Protein AF-A0A3A0B2L9-F1 (afdb_monomer_lite)

Secondary structure (DSSP, 8-state):
-----PPPPHHHHSS-HHHHHHHHTT-EEEEEETTEEEEEE------

Structure (mmCIF, N/CA/C/O backbone):
data_AF-A0A3A0B2L9-F1
#
_entry.id   AF-A0A3A0B2L9-F1
#
loop_
_atom_site.group_PDB
_atom_site.id
_atom_site.type_symbol
_atom_site.label_atom_id
_atom_site.label_alt_id
_atom_site.label_comp_id
_atom_site.label_asym_id
_atom_site.label_entity_id
_atom_site.label_seq_id
_atom_site.pdbx_PDB_ins_code
_atom_site.Cartn_x
_atom_site.Cartn_y
_atom_site.Cartn_z
_atom_site.occupancy
_atom_site.B_iso_or_equiv
_atom_site.auth_seq_id
_atom_site.auth_comp_id
_atom_site.auth_asym_id
_atom_site.auth_atom_id
_atom_site.pdbx_PDB_model_num
ATOM 1 N N . MET A 1 1 ? -19.216 16.373 5.107 1.00 37.50 1 MET A N 1
ATOM 2 C CA . MET A 1 1 ? -19.226 15.222 4.177 1.00 37.50 1 MET A CA 1
ATOM 3 C C . MET A 1 1 ? -18.035 14.333 4.495 1.00 37.50 1 MET A C 1
ATOM 5 O O . MET A 1 1 ? -16.909 14.691 4.180 1.00 37.50 1 MET A O 1
ATOM 9 N N . THR A 1 2 ? -18.248 13.225 5.197 1.00 44.34 2 THR A N 1
ATOM 10 C CA . THR A 1 2 ? -17.184 12.266 5.519 1.00 44.34 2 THR A CA 1
ATOM 11 C C . THR A 1 2 ? -16.923 11.429 4.271 1.00 44.34 2 THR A C 1
ATOM 13 O O . THR A 1 2 ? -17.754 10.607 3.898 1.00 44.34 2 THR A O 1
ATOM 16 N N . SER A 1 3 ? -15.816 11.685 3.573 1.00 57.72 3 SER A N 1
ATOM 17 C CA . SER A 1 3 ? -15.454 10.905 2.386 1.00 57.72 3 SER A CA 1
ATOM 18 C C . SER A 1 3 ? -15.251 9.4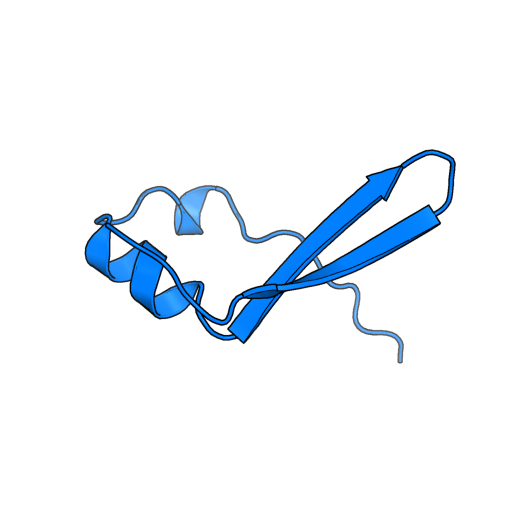38 2.783 1.00 57.72 3 SER A C 1
ATOM 20 O O . SER A 1 3 ? -14.501 9.140 3.718 1.00 57.72 3 SER A O 1
ATOM 22 N N . VAL A 1 4 ? -15.955 8.524 2.114 1.00 62.09 4 VAL A N 1
ATOM 23 C CA . VAL A 1 4 ? -15.855 7.082 2.361 1.00 62.09 4 VAL A CA 1
ATOM 24 C C . VAL A 1 4 ? -14.519 6.612 1.789 1.00 62.09 4 VAL A C 1
ATOM 26 O O . VAL A 1 4 ? -14.378 6.406 0.586 1.00 62.09 4 VAL A O 1
ATOM 29 N N . VAL A 1 5 ? -13.502 6.493 2.644 1.00 70.50 5 VAL A N 1
ATOM 30 C CA . VAL A 1 5 ? -12.190 5.980 2.231 1.00 70.50 5 VAL A CA 1
ATOM 31 C C . VAL A 1 5 ? -12.337 4.495 1.918 1.00 70.50 5 VAL A C 1
ATOM 33 O O . VAL A 1 5 ? -12.485 3.678 2.825 1.00 70.50 5 VAL A O 1
ATOM 36 N N . SER A 1 6 ? -12.322 4.162 0.631 1.00 87.25 6 SER A N 1
ATOM 37 C CA . SER A 1 6 ? -12.372 2.781 0.152 1.00 87.25 6 SER A CA 1
ATOM 38 C C . SER A 1 6 ? -10.955 2.213 0.023 1.00 87.25 6 SER A C 1
ATOM 40 O O . SER A 1 6 ? -10.036 2.969 -0.307 1.00 87.25 6 SER A O 1
ATOM 42 N N . PRO A 1 7 ? -10.746 0.905 0.266 1.00 94.62 7 PRO A N 1
ATOM 43 C CA . PRO A 1 7 ? -9.474 0.256 -0.030 1.00 94.62 7 PRO A CA 1
ATOM 44 C C . PRO A 1 7 ? -9.068 0.459 -1.492 1.00 94.62 7 PRO A C 1
ATOM 46 O O . PRO A 1 7 ? -9.924 0.536 -2.379 1.00 94.62 7 PRO A O 1
ATOM 49 N N . LEU A 1 8 ? -7.760 0.501 -1.751 1.00 95.88 8 LEU A N 1
ATOM 50 C CA . LEU A 1 8 ? -7.250 0.513 -3.119 1.00 95.88 8 LEU A CA 1
ATOM 51 C C . LEU A 1 8 ? -7.747 -0.747 -3.857 1.00 95.88 8 LEU A C 1
ATOM 53 O O . LEU A 1 8 ? -7.743 -1.842 -3.288 1.00 95.88 8 LEU A O 1
ATOM 57 N N . PRO A 1 9 ? -8.211 -0.622 -5.112 1.00 96.62 9 PRO A N 1
ATOM 58 C CA . PRO A 1 9 ? -8.794 -1.746 -5.834 1.00 96.62 9 PRO A CA 1
ATOM 59 C C . PRO A 1 9 ? -7.719 -2.767 -6.226 1.00 96.62 9 PRO A C 1
ATOM 61 O O . PRO A 1 9 ? -6.561 -2.411 -6.412 1.00 96.62 9 PRO A O 1
ATOM 64 N N . ARG A 1 10 ? -8.098 -4.028 -6.483 1.00 97.38 10 ARG A N 1
ATOM 65 C CA . ARG A 1 10 ? -7.149 -5.084 -6.911 1.00 97.38 10 ARG A CA 1
ATOM 66 C C . ARG A 1 10 ? -6.285 -4.676 -8.115 1.00 97.38 10 ARG A C 1
ATOM 68 O O . ARG A 1 10 ? -5.098 -4.982 -8.134 1.00 97.38 10 ARG A O 1
ATOM 75 N N . LYS A 1 11 ? -6.855 -3.918 -9.062 1.00 97.88 11 LYS A N 1
ATOM 76 C CA . LYS A 1 11 ? -6.144 -3.386 -10.241 1.00 97.88 11 LYS A CA 1
ATOM 77 C C . LYS A 1 11 ? -4.970 -2.452 -9.909 1.00 97.88 11 LYS A C 1
ATOM 79 O O . LYS A 1 11 ? -4.085 -2.273 -10.733 1.00 97.88 11 LYS A O 1
ATOM 84 N N . PHE A 1 12 ? -4.968 -1.840 -8.721 1.00 97.81 12 PHE A N 1
ATOM 85 C CA . PHE A 1 12 ? -3.847 -1.035 -8.236 1.00 97.81 12 PHE A CA 1
ATOM 86 C C . PHE A 1 12 ? -2.623 -1.918 -7.964 1.00 97.81 12 PHE A C 1
ATOM 88 O O . PHE A 1 12 ? -1.504 -1.530 -8.279 1.00 97.81 12 PHE A O 1
ATOM 95 N N . TYR A 1 13 ? -2.834 -3.110 -7.407 1.00 97.81 13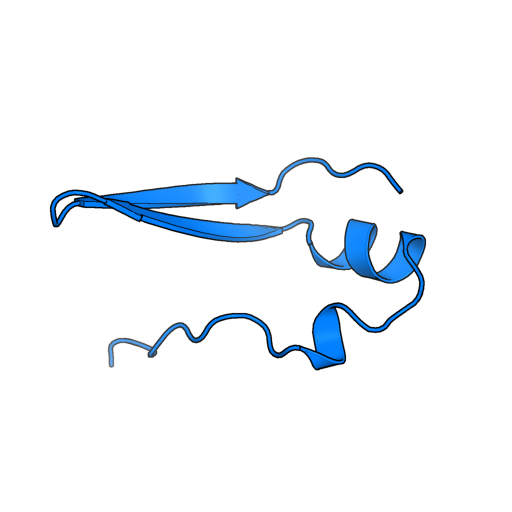 TYR A N 1
ATOM 96 C CA . TYR A 1 13 ? -1.756 -4.029 -7.044 1.00 97.81 13 TYR A CA 1
ATOM 97 C C . TYR A 1 13 ? -1.276 -4.879 -8.228 1.00 97.81 13 TYR A C 1
ATOM 99 O O . TYR A 1 13 ? -0.143 -5.339 -8.226 1.00 97.81 13 TYR A O 1
ATOM 107 N N . SER A 1 14 ? -2.099 -5.066 -9.265 1.00 98.25 14 SER A N 1
ATOM 108 C CA . SER A 1 14 ? -1.750 -5.830 -10.474 1.00 98.25 14 SER A CA 1
ATOM 109 C C . SER A 1 14 ? -0.948 -5.007 -11.496 1.00 98.25 14 SER A C 1
ATOM 111 O O . SER A 1 14 ? -1.290 -4.965 -12.678 1.00 98.25 14 SER A O 1
ATOM 113 N N . ARG A 1 15 ? 0.074 -4.287 -11.035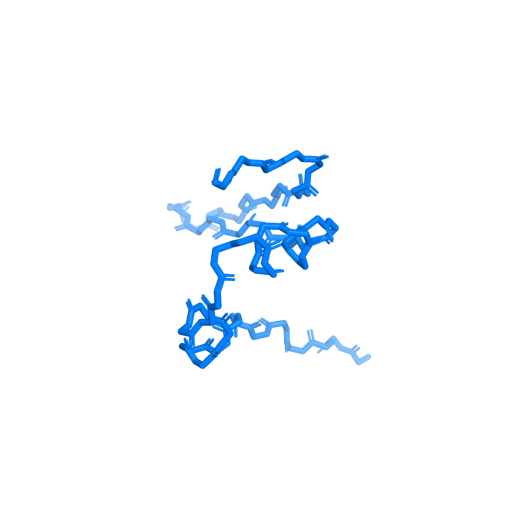 1.00 98.50 15 ARG A N 1
ATOM 114 C CA . ARG A 1 15 ? 0.939 -3.405 -11.836 1.00 98.50 15 ARG A CA 1
ATOM 115 C C . ARG A 1 15 ? 2.409 -3.714 -11.524 1.00 98.50 15 ARG A C 1
ATOM 117 O O . ARG A 1 15 ? 2.664 -4.406 -10.540 1.00 98.50 15 ARG A O 1
ATOM 124 N N . PRO A 1 16 ? 3.378 -3.230 -12.322 1.00 98.56 16 PRO A N 1
ATOM 125 C CA . PRO A 1 16 ? 4.797 -3.463 -12.048 1.00 98.56 16 PRO A CA 1
ATOM 126 C C . PRO A 1 16 ? 5.208 -3.038 -10.629 1.00 98.56 16 PRO A C 1
ATOM 128 O O . PRO A 1 16 ? 4.792 -1.975 -10.163 1.00 98.56 16 PRO A O 1
ATOM 131 N N . THR A 1 17 ? 6.051 -3.834 -9.961 1.00 98.31 17 THR A N 1
ATOM 132 C CA . THR A 1 17 ? 6.399 -3.659 -8.537 1.00 98.31 17 THR A CA 1
ATOM 133 C C . THR A 1 17 ? 6.919 -2.258 -8.220 1.00 98.31 17 THR A C 1
ATOM 135 O O . THR A 1 17 ? 6.402 -1.600 -7.320 1.00 98.31 17 THR A O 1
ATOM 138 N N . LEU A 1 18 ? 7.860 -1.743 -9.021 1.00 98.50 18 LEU A N 1
ATOM 139 C CA . LEU A 1 18 ? 8.425 -0.402 -8.827 1.00 98.50 18 LEU A CA 1
ATOM 140 C C . LEU A 1 18 ? 7.389 0.722 -8.979 1.00 98.50 18 LEU A C 1
ATOM 142 O O . LEU A 1 18 ? 7.542 1.786 -8.380 1.00 98.50 18 LEU A O 1
ATOM 146 N N . THR A 1 19 ? 6.340 0.515 -9.780 1.00 98.50 19 THR A N 1
ATOM 147 C CA . THR A 1 19 ? 5.226 1.466 -9.898 1.00 98.50 19 THR A CA 1
ATOM 148 C C . THR A 1 19 ? 4.375 1.437 -8.635 1.00 98.50 19 THR A C 1
ATOM 150 O O . THR A 1 19 ? 4.084 2.486 -8.069 1.00 98.50 19 THR A O 1
ATOM 153 N N . VAL A 1 20 ? 4.015 0.241 -8.163 1.00 98.56 20 VAL A N 1
ATOM 154 C CA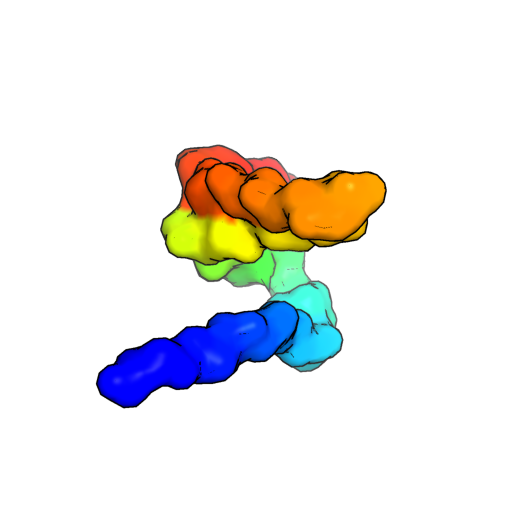 . VAL A 1 20 ? 3.199 0.072 -6.953 1.00 98.56 20 VAL A CA 1
ATOM 155 C C . VAL A 1 20 ? 3.911 0.634 -5.725 1.00 98.56 20 VAL A C 1
ATOM 157 O O . VAL A 1 20 ? 3.291 1.375 -4.971 1.00 98.56 20 VAL A O 1
ATOM 160 N N . ALA A 1 21 ? 5.199 0.334 -5.547 1.00 98.56 21 ALA A N 1
ATOM 161 C CA . ALA A 1 21 ? 5.996 0.814 -4.420 1.00 98.56 21 ALA A CA 1
ATOM 162 C C . ALA A 1 21 ? 5.995 2.352 -4.347 1.00 98.56 21 ALA A C 1
ATOM 164 O O . ALA A 1 21 ? 5.563 2.932 -3.353 1.00 98.56 21 ALA A O 1
ATOM 165 N N . ARG A 1 22 ? 6.343 3.028 -5.452 1.00 98.44 22 ARG A N 1
ATOM 166 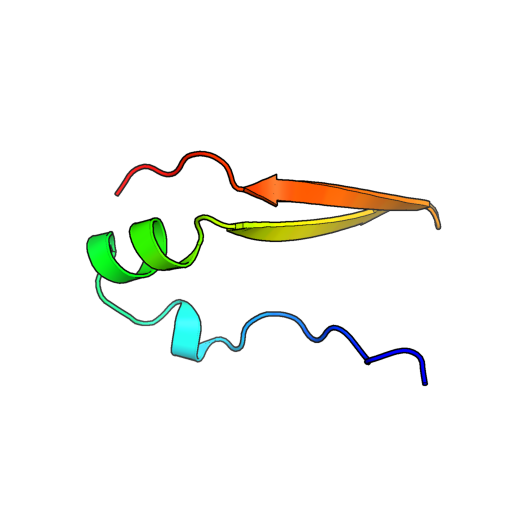C CA . ARG A 1 22 ? 6.347 4.500 -5.522 1.00 98.44 22 ARG A CA 1
ATOM 167 C C . ARG A 1 22 ? 4.980 5.114 -5.240 1.00 98.44 22 ARG A C 1
ATOM 169 O O . ARG A 1 22 ? 4.897 6.116 -4.541 1.00 98.44 22 ARG A O 1
ATOM 176 N N . GLU A 1 23 ? 3.915 4.530 -5.780 1.00 98.25 23 GLU A N 1
ATOM 177 C CA . GLU A 1 23 ? 2.557 5.056 -5.604 1.00 98.25 23 GLU A CA 1
ATOM 178 C C . GLU A 1 23 ? 1.923 4.714 -4.249 1.00 98.25 23 GLU A C 1
ATOM 180 O O . GLU A 1 23 ? 0.904 5.300 -3.883 1.00 98.25 23 GLU A O 1
ATOM 185 N N . LEU A 1 24 ? 2.490 3.768 -3.497 1.00 98.19 24 LEU A N 1
ATOM 186 C CA . LEU A 1 24 ? 2.075 3.495 -2.123 1.00 98.19 24 LEU A CA 1
ATOM 187 C C . LEU A 1 24 ? 2.586 4.555 -1.142 1.00 98.19 24 LEU A C 1
ATOM 189 O O . LEU A 1 24 ? 1.980 4.717 -0.084 1.00 98.19 24 LEU A O 1
ATOM 193 N N . LEU A 1 25 ? 3.646 5.300 -1.472 1.00 98.38 25 LEU A N 1
ATOM 194 C CA . LEU A 1 25 ? 4.128 6.400 -0.636 1.00 98.38 25 LEU A CA 1
ATOM 195 C C . LEU A 1 25 ? 3.028 7.456 -0.457 1.00 98.38 25 LEU A C 1
ATOM 197 O O . LEU A 1 25 ? 2.424 7.935 -1.414 1.00 98.38 25 LEU A O 1
ATOM 201 N N . GLY A 1 26 ? 2.743 7.810 0.795 1.00 97.00 26 GLY A N 1
ATOM 202 C CA . GLY A 1 26 ? 1.653 8.718 1.155 1.00 97.00 26 GLY A CA 1
ATOM 203 C C . GLY A 1 26 ? 0.273 8.054 1.271 1.00 97.00 26 GLY A C 1
ATOM 204 O O . GLY A 1 26 ? -0.668 8.687 1.762 1.00 97.00 26 GLY A O 1
ATOM 205 N N . ALA A 1 27 ? 0.125 6.780 0.893 1.00 97.06 27 ALA A N 1
ATOM 206 C CA . ALA A 1 27 ? -1.100 6.031 1.146 1.00 97.06 27 ALA A CA 1
ATOM 207 C C . ALA A 1 27 ? -1.246 5.680 2.639 1.00 97.06 27 ALA A C 1
ATOM 209 O O . ALA A 1 27 ? -0.312 5.776 3.439 1.00 97.06 27 ALA A O 1
ATOM 210 N N . ARG A 1 28 ? -2.457 5.269 3.028 1.00 96.75 28 ARG A N 1
ATOM 211 C CA . ARG A 1 28 ? -2.782 4.881 4.406 1.00 96.75 28 ARG A CA 1
ATOM 212 C C . ARG A 1 28 ? -2.945 3.372 4.520 1.00 96.75 28 ARG A C 1
ATOM 214 O O . ARG A 1 28 ? -3.853 2.811 3.909 1.00 96.75 28 ARG A O 1
ATOM 221 N N . LEU A 1 29 ? -2.140 2.739 5.368 1.00 97.00 29 LEU A N 1
ATOM 222 C CA . LEU A 1 29 ? -2.377 1.370 5.812 1.00 97.00 29 LEU A CA 1
ATOM 223 C C . LEU A 1 29 ? -3.388 1.399 6.959 1.00 97.00 29 LEU A C 1
ATOM 225 O O . LEU A 1 29 ? -3.145 2.008 8.001 1.00 97.00 29 LEU A O 1
ATOM 229 N N . VAL A 1 30 ? -4.539 0.763 6.758 1.00 95.81 30 VAL A N 1
ATOM 230 C CA . VAL A 1 30 ? -5.625 0.737 7.740 1.00 95.81 30 VAL A CA 1
ATOM 231 C C . VAL A 1 30 ? -5.769 -0.673 8.292 1.00 95.81 30 VAL A C 1
ATOM 233 O O . VAL A 1 30 ? -6.020 -1.611 7.541 1.00 95.81 30 VAL A O 1
ATOM 236 N N . HIS A 1 31 ? -5.669 -0.809 9.612 1.00 95.31 31 HIS A N 1
ATOM 237 C CA . HIS A 1 31 ? -5.924 -2.058 10.318 1.00 95.31 31 HIS A CA 1
ATOM 238 C C . HIS A 1 31 ? -7.098 -1.871 11.283 1.00 95.31 31 HIS A C 1
ATOM 240 O O . HIS A 1 31 ? -7.058 -1.011 12.164 1.00 95.31 31 HIS A O 1
ATOM 246 N N . ILE A 1 32 ? -8.162 -2.656 11.100 1.00 94.44 32 ILE A N 1
ATOM 247 C CA . ILE A 1 32 ? -9.325 -2.674 11.994 1.00 94.44 32 ILE A CA 1
ATOM 248 C C . ILE A 1 32 ? -9.231 -3.942 12.837 1.00 94.44 32 ILE A C 1
ATOM 250 O O . ILE A 1 32 ? -9.296 -5.044 12.301 1.00 94.44 32 ILE A O 1
ATOM 254 N N . SER A 1 33 ? -9.075 -3.792 14.150 1.00 94.81 33 SER A N 1
ATOM 255 C CA . SER A 1 33 ? -8.943 -4.920 15.074 1.00 94.81 33 SER A CA 1
ATOM 256 C C . SER A 1 33 ? -9.582 -4.606 16.415 1.00 94.81 33 SER A C 1
ATOM 258 O O . SER A 1 33 ? -9.380 -3.529 16.974 1.00 94.81 33 SER A O 1
ATOM 260 N N . ARG A 1 34 ? -10.390 -5.545 16.925 1.00 94.94 34 ARG A N 1
ATOM 261 C CA . ARG A 1 34 ? -11.131 -5.414 18.196 1.00 94.94 34 ARG A CA 1
ATOM 262 C C . ARG A 1 34 ? -11.920 -4.096 18.299 1.00 94.94 34 ARG A C 1
ATOM 264 O O . ARG A 1 34 ? -11.881 -3.421 19.322 1.00 94.94 34 ARG A O 1
ATOM 271 N N . GLY A 1 35 ? -12.569 -3.687 17.206 1.00 94.00 35 GLY A N 1
ATOM 272 C CA . GLY A 1 35 ? -13.327 -2.430 17.132 1.00 94.00 35 GLY A CA 1
ATOM 273 C C . GLY A 1 35 ? -12.475 -1.153 17.095 1.00 94.00 35 GLY A C 1
ATOM 274 O O . GLY A 1 35 ? -13.028 -0.059 17.038 1.00 94.00 35 GLY A O 1
ATOM 275 N N . LYS A 1 36 ? -11.140 -1.260 17.098 1.00 95.25 36 LYS A N 1
ATOM 276 C CA . LYS A 1 36 ? -10.218 -0.124 16.984 1.00 95.25 36 LYS A CA 1
ATOM 277 C C . LYS A 1 36 ? -9.696 0.004 15.558 1.00 95.25 36 LYS A C 1
ATOM 279 O O . LYS A 1 36 ? -9.384 -0.994 14.911 1.00 95.25 36 LYS A O 1
ATOM 284 N N . LYS A 1 37 ? -9.566 1.247 15.091 1.00 94.81 37 LYS A N 1
ATOM 285 C CA . LYS A 1 37 ? -8.963 1.589 13.800 1.00 94.81 37 LYS A CA 1
ATOM 286 C C . LYS A 1 37 ? -7.557 2.139 14.024 1.00 94.81 37 LYS A C 1
ATOM 288 O O . LYS A 1 37 ? -7.405 3.209 14.605 1.00 94.81 37 LYS A O 1
ATOM 293 N N . LEU A 1 38 ? -6.555 1.423 13.529 1.00 96.31 38 LEU A N 1
ATOM 294 C CA . LEU A 1 38 ? -5.174 1.885 13.439 1.00 96.31 38 LEU A CA 1
ATOM 295 C C . LEU A 1 38 ? -4.912 2.360 12.009 1.00 96.31 38 LEU A C 1
ATOM 297 O O . LEU A 1 38 ? -5.339 1.713 11.050 1.00 96.31 38 LEU A O 1
ATOM 301 N N . VAL A 1 39 ? -4.243 3.503 11.867 1.00 96.81 39 VAL A N 1
ATOM 302 C CA . VAL A 1 39 ? -3.927 4.099 10.565 1.00 96.81 39 VAL A CA 1
ATOM 303 C C . VAL A 1 39 ? -2.459 4.498 10.553 1.00 96.81 39 VAL A C 1
ATOM 305 O O . VAL A 1 39 ? -2.057 5.352 11.337 1.00 96.81 39 VAL A O 1
ATOM 308 N N . GLY A 1 40 ? -1.682 3.890 9.663 1.00 97.25 40 GLY A N 1
ATOM 309 C CA . GLY A 1 40 ? -0.303 4.278 9.376 1.00 97.25 40 GLY A CA 1
ATOM 310 C C . GLY A 1 40 ? -0.215 5.021 8.047 1.00 97.25 40 GLY A C 1
ATOM 311 O O . GLY A 1 40 ? -0.918 4.666 7.099 1.00 97.25 40 GLY A O 1
ATOM 312 N N . LEU A 1 41 ? 0.634 6.045 7.974 1.00 98.00 41 LEU A N 1
ATOM 313 C CA . LEU A 1 41 ? 1.063 6.634 6.706 1.00 98.00 41 LEU A CA 1
ATOM 314 C C . LEU A 1 41 ? 2.230 5.805 6.169 1.00 98.00 41 LEU A C 1
ATOM 316 O O . LEU A 1 41 ? 3.174 5.539 6.908 1.00 98.00 41 LEU A O 1
ATOM 320 N N . ILE A 1 42 ? 2.172 5.403 4.906 1.00 98.38 42 ILE A N 1
ATOM 321 C CA . ILE A 1 42 ? 3.294 4.722 4.262 1.00 98.38 42 ILE A CA 1
ATOM 322 C C . ILE A 1 42 ? 4.335 5.781 3.891 1.00 98.38 42 ILE A C 1
ATOM 324 O O . ILE A 1 42 ? 4.081 6.632 3.039 1.00 98.38 42 ILE A O 1
ATOM 328 N N . THR A 1 43 ? 5.486 5.745 4.556 1.00 98.62 43 THR A N 1
ATOM 329 C CA . THR A 1 43 ? 6.605 6.678 4.335 1.00 98.62 43 THR A CA 1
ATOM 330 C C . THR A 1 43 ? 7.751 6.060 3.543 1.00 98.62 43 THR A C 1
ATOM 332 O O . THR A 1 43 ? 8.591 6.790 3.032 1.00 98.62 43 THR A O 1
ATOM 335 N N . GLU A 1 44 ? 7.783 4.734 3.437 1.00 98.69 44 GLU A N 1
ATOM 336 C CA . GLU A 1 44 ? 8.843 3.970 2.786 1.00 98.69 44 GLU A CA 1
ATOM 337 C C . GLU A 1 44 ? 8.268 2.692 2.165 1.00 98.69 44 GLU A C 1
ATOM 339 O O . GLU A 1 44 ? 7.279 2.142 2.660 1.00 98.69 44 GLU A O 1
ATOM 344 N N . THR A 1 45 ? 8.886 2.238 1.073 1.00 98.44 45 THR A N 1
ATOM 345 C CA . THR A 1 45 ? 8.560 0.998 0.359 1.00 98.44 45 THR A CA 1
ATOM 346 C C . THR A 1 45 ? 9.801 0.446 -0.340 1.00 98.44 45 THR A C 1
ATOM 348 O O . THR A 1 45 ? 10.591 1.231 -0.863 1.00 98.44 45 THR A O 1
ATOM 351 N N . 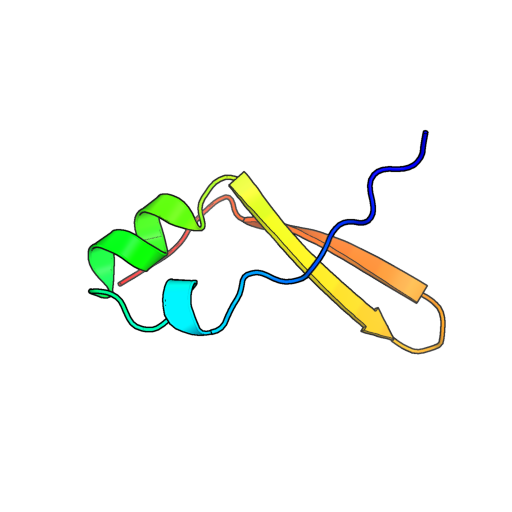GLU A 1 46 ? 9.891 -0.874 -0.473 1.00 97.94 46 GLU A N 1
ATOM 352 C CA . GLU A 1 46 ? 10.882 -1.578 -1.300 1.00 97.94 46 GLU A CA 1
ATOM 353 C C . GLU A 1 46 ? 10.178 -2.320 -2.452 1.00 97.94 46 GLU A C 1
ATOM 355 O O . GLU A 1 46 ? 8.967 -2.561 -2.384 1.00 97.94 46 GLU A O 1
ATOM 360 N N . GLY A 1 47 ? 10.906 -2.657 -3.524 1.00 93.81 47 GLY A N 1
ATOM 361 C CA . GLY A 1 47 ? 10.348 -3.325 -4.704 1.00 93.81 47 GLY A CA 1
ATOM 362 C C . GLY A 1 47 ? 11.336 -4.193 -5.459 1.00 93.81 47 GLY A C 1
ATOM 363 O O . GLY A 1 47 ? 12.551 -4.063 -5.204 1.00 93.81 47 GLY A O 1
#

pLDDT: mean 92.34, std 13.79, range [37.5, 98.69]

Radius of gyration: 12.46 Å; chains: 1; bounding box: 30×21×30 Å

Foldseek 3Di:
DPPDDDPDDPVLVPDDPVSSQVVLQQPWDWDQDPNDIDIDGDHGGDD

Sequence (47 aa):
MTSVVSPLPRKFYSRPTLTVARELLGARLVHISRGKKLVGLITETEG